Protein AF-A0A2P6SD95-F1 (afdb_monomer)

Foldseek 3Di:
DVLQVVLVVVVVVCVVVVNDDDPVRNLVSLLSNFCLVVLLCVLVVVPPFDDPVLNVCSVVCDQLLSQLSSLLSCLVPPNDDDRNPPSPPDDDPGDPVSSVSSVVSSVVSCQCSVPHNCVVVVPPRNVVVCCVPPPDDDDDD

pLDDT: mean 71.45, std 10.98, range [41.12, 91.81]

Mean predicted aligned error: 10.92 Å

Structure (mmCIF, N/CA/C/O backbone):
data_AF-A0A2P6SD95-F1
#
_entry.id   AF-A0A2P6SD95-F1
#
loop_
_atom_site.group_PDB
_atom_site.id
_atom_site.type_symbol
_atom_site.label_atom_id
_atom_site.label_alt_id
_atom_site.label_comp_id
_atom_site.label_asym_id
_atom_site.label_entity_id
_atom_site.label_seq_id
_atom_site.pdbx_PDB_ins_code
_atom_site.Cartn_x
_atom_site.Cartn_y
_atom_site.Cartn_z
_atom_site.occupancy
_atom_site.B_iso_or_equiv
_atom_site.auth_seq_id
_atom_site.auth_comp_id
_atom_site.auth_asym_id
_atom_site.auth_atom_id
_atom_site.pdbx_PDB_model_num
ATOM 1 N N . MET A 1 1 ? 4.604 9.361 -9.254 1.00 68.06 1 MET A N 1
ATOM 2 C CA . MET A 1 1 ? 3.343 9.860 -9.853 1.00 68.06 1 MET A CA 1
ATOM 3 C C . MET A 1 1 ? 3.010 9.185 -11.180 1.00 68.06 1 MET A C 1
ATOM 5 O O . MET A 1 1 ? 1.967 8.558 -11.233 1.00 68.06 1 MET A O 1
ATOM 9 N N . LYS A 1 2 ? 3.872 9.225 -12.210 1.00 80.00 2 LYS A N 1
ATOM 10 C CA . LYS A 1 2 ? 3.573 8.623 -13.529 1.00 80.00 2 LYS A CA 1
ATOM 11 C C . LYS A 1 2 ? 3.194 7.129 -13.486 1.0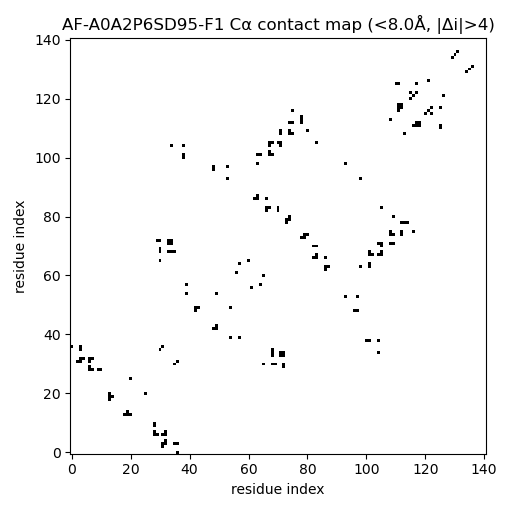0 80.00 2 LYS A C 1
ATOM 13 O O . LYS A 1 2 ? 2.126 6.778 -13.958 1.00 80.00 2 LYS A O 1
ATOM 18 N N . ILE A 1 3 ? 3.997 6.297 -12.815 1.00 79.62 3 ILE A N 1
ATOM 19 C CA . ILE A 1 3 ? 3.742 4.848 -12.653 1.00 79.62 3 ILE A CA 1
ATOM 20 C C . ILE A 1 3 ? 2.340 4.552 -12.083 1.00 79.62 3 ILE A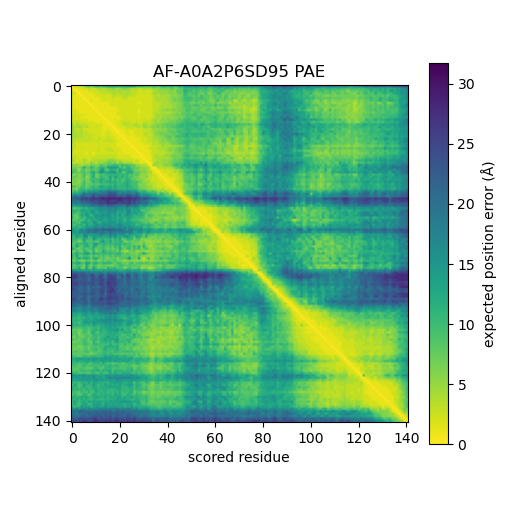 C 1
ATOM 22 O O . ILE A 1 3 ? 1.667 3.638 -12.539 1.00 79.62 3 ILE A O 1
ATOM 26 N N . HIS A 1 4 ? 1.879 5.358 -11.123 1.00 76.50 4 HIS A N 1
ATOM 27 C CA . HIS A 1 4 ? 0.577 5.181 -10.475 1.00 76.50 4 HIS A CA 1
ATOM 28 C C . HIS A 1 4 ? -0.590 5.512 -11.417 1.00 76.50 4 HIS A C 1
ATOM 30 O O . HIS A 1 4 ? -1.567 4.773 -11.494 1.00 76.50 4 HIS A O 1
ATOM 36 N N . VAL A 1 5 ? -0.462 6.605 -12.177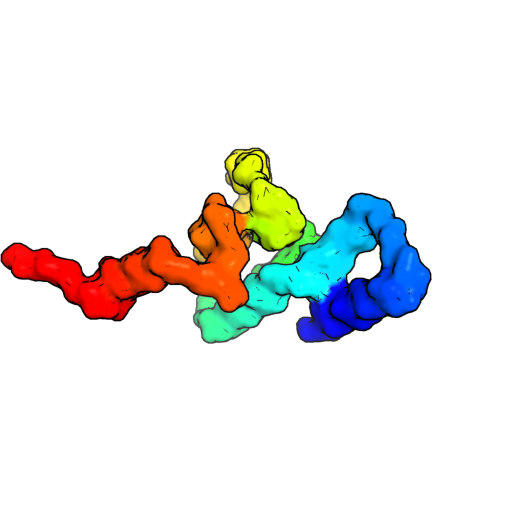 1.00 83.50 5 VAL A N 1
ATOM 37 C CA . VAL A 1 5 ? -1.453 7.002 -13.189 1.00 83.50 5 VAL A CA 1
ATOM 38 C C . VAL A 1 5 ? -1.517 5.967 -14.313 1.00 83.50 5 VAL A C 1
ATOM 40 O O . VAL A 1 5 ? -2.605 5.555 -14.708 1.00 83.50 5 VAL A O 1
ATOM 43 N N . ASP A 1 6 ? -0.361 5.498 -14.788 1.00 88.19 6 ASP A N 1
ATOM 44 C CA . ASP A 1 6 ? -0.281 4.473 -15.831 1.00 88.19 6 ASP A CA 1
ATOM 45 C C . ASP A 1 6 ? -0.911 3.146 -15.370 1.00 88.19 6 ASP A C 1
ATOM 47 O O . ASP A 1 6 ? -1.597 2.482 -16.155 1.00 88.19 6 ASP A O 1
ATOM 51 N N . GLY A 1 7 ? -0.735 2.794 -14.091 1.00 86.06 7 GLY A N 1
ATOM 52 C CA . GLY A 1 7 ? -1.382 1.652 -13.450 1.00 86.06 7 GLY A CA 1
ATOM 53 C C . GLY A 1 7 ? -2.909 1.755 -13.471 1.00 86.06 7 GLY A C 1
ATOM 54 O O . GLY A 1 7 ? -3.566 0.872 -14.022 1.00 86.06 7 GLY A O 1
ATOM 55 N N . TYR A 1 8 ? -3.480 2.865 -12.986 1.00 82.94 8 TYR A N 1
ATOM 56 C CA . TYR A 1 8 ? -4.937 3.063 -12.988 1.00 82.94 8 TYR A CA 1
ATOM 57 C C . TYR A 1 8 ? -5.537 3.085 -14.394 1.00 82.94 8 TYR A C 1
ATOM 59 O O . TYR A 1 8 ? -6.602 2.517 -14.627 1.00 82.94 8 TYR A O 1
ATOM 67 N N . ILE A 1 9 ? -4.851 3.695 -15.365 1.00 91.06 9 ILE A N 1
ATOM 68 C CA . ILE A 1 9 ? -5.299 3.669 -16.763 1.00 91.06 9 ILE A CA 1
ATOM 69 C C . ILE A 1 9 ? -5.320 2.227 -17.293 1.00 91.06 9 ILE A C 1
ATOM 71 O O . ILE A 1 9 ? -6.203 1.857 -18.070 1.00 91.06 9 ILE A O 1
ATOM 75 N N . LYS A 1 10 ? -4.351 1.393 -16.899 1.00 91.00 10 LYS A N 1
ATOM 76 C CA . LYS A 1 10 ? -4.305 -0.016 -17.299 1.00 91.00 10 LYS A CA 1
ATOM 77 C C . LYS A 1 10 ? -5.438 -0.827 -16.661 1.00 91.00 10 LYS A C 1
ATOM 79 O O . LYS A 1 10 ? -6.098 -1.561 -17.392 1.00 91.00 10 LYS A O 1
ATOM 84 N N . GLU A 1 11 ? -5.724 -0.625 -15.377 1.00 82.81 11 GLU A N 1
ATOM 85 C CA . GLU A 1 11 ? -6.880 -1.231 -14.695 1.00 82.81 11 GLU A CA 1
ATOM 86 C C . GLU A 1 11 ? -8.209 -0.813 -15.339 1.00 82.81 11 GLU A C 1
ATOM 88 O O . GLU A 1 11 ? -9.048 -1.661 -15.645 1.00 82.81 11 GLU A O 1
ATOM 93 N N . ALA A 1 12 ? -8.372 0.476 -15.652 1.00 85.62 12 ALA A N 1
ATOM 94 C CA . ALA A 1 12 ? -9.563 0.988 -16.327 1.00 85.62 12 ALA A CA 1
ATOM 95 C C . ALA A 1 12 ? -9.767 0.356 -17.715 1.00 85.62 12 ALA A C 1
ATOM 97 O O . ALA A 1 12 ? -10.897 0.050 -18.099 1.00 85.62 12 ALA A O 1
ATOM 98 N N . ARG A 1 13 ? -8.682 0.108 -18.464 1.00 91.44 13 ARG A N 1
ATOM 99 C CA . ARG A 1 13 ? -8.747 -0.617 -19.745 1.00 91.44 13 ARG A CA 1
ATOM 100 C C . ARG A 1 13 ? -9.162 -2.073 -19.568 1.00 91.44 13 ARG A C 1
ATOM 102 O O . ARG A 1 13 ? -9.957 -2.556 -20.369 1.00 91.44 13 ARG A O 1
ATOM 109 N N . TRP A 1 14 ? -8.647 -2.765 -18.552 1.00 89.50 14 TRP A N 1
ATOM 110 C CA . TRP A 1 14 ? -9.070 -4.135 -18.258 1.00 89.50 14 TRP A CA 1
ATOM 111 C C . TRP A 1 14 ? -10.566 -4.199 -17.947 1.00 89.50 14 TRP A C 1
ATOM 113 O O . TRP A 1 14 ? -11.275 -4.998 -18.556 1.00 89.50 14 TRP A O 1
ATOM 123 N N . LEU A 1 15 ? -11.060 -3.283 -17.108 1.00 79.50 15 LEU A N 1
ATOM 124 C CA . LEU A 1 15 ? -12.480 -3.177 -16.780 1.00 79.50 15 LEU A CA 1
ATOM 125 C C . LEU A 1 15 ? -13.342 -2.890 -18.020 1.00 79.50 15 LEU A C 1
ATOM 127 O O . LEU A 1 15 ? -14.322 -3.591 -18.265 1.00 79.50 15 LEU A O 1
ATOM 131 N N . HIS A 1 16 ? -12.966 -1.888 -18.822 1.00 89.25 16 HIS A N 1
ATOM 132 C CA . HIS A 1 16 ? -13.714 -1.497 -20.020 1.00 89.25 16 HIS A CA 1
ATOM 133 C C . HIS A 1 16 ? -13.810 -2.636 -21.043 1.00 89.25 16 HIS A C 1
ATOM 135 O O . HIS A 1 16 ? -14.882 -2.902 -21.586 1.00 89.25 16 HIS A O 1
ATOM 141 N N . SER A 1 17 ? -12.704 -3.345 -21.263 1.00 91.81 17 SER A N 1
ATOM 142 C CA . SER A 1 17 ? -12.634 -4.475 -22.192 1.00 91.81 17 SER A CA 1
ATOM 143 C C . SER A 1 17 ? -13.198 -5.778 -21.615 1.00 91.81 17 SER A C 1
ATOM 145 O O . SER A 1 17 ? -13.163 -6.796 -22.303 1.00 91.81 17 SER A O 1
ATOM 147 N N . LYS A 1 18 ? -13.687 -5.774 -20.363 1.00 88.69 18 LYS A N 1
ATOM 148 C CA . LYS A 1 18 ? -14.098 -6.976 -19.612 1.00 88.69 18 LYS A CA 1
ATOM 149 C C . LYS A 1 18 ? -13.013 -8.062 -19.595 1.00 88.69 18 LYS A C 1
ATOM 151 O O . LYS A 1 18 ? -13.313 -9.253 -19.596 1.00 88.69 18 LYS A O 1
ATOM 156 N N . TYR A 1 19 ? -11.750 -7.641 -19.617 1.00 78.88 19 TYR A N 1
ATOM 157 C CA . TYR A 1 19 ? -10.602 -8.532 -19.566 1.00 78.88 19 TYR A CA 1
ATOM 158 C C . TYR A 1 19 ? -10.288 -8.866 -18.112 1.00 78.88 19 TYR A C 1
ATOM 160 O O . TYR A 1 19 ? -10.091 -7.965 -17.296 1.00 78.88 19 TYR A O 1
ATOM 168 N N . THR A 1 20 ? -10.208 -10.156 -17.799 1.00 83.12 20 THR A N 1
ATOM 169 C CA . THR A 1 20 ? -9.771 -10.637 -16.488 1.00 83.12 20 THR A CA 1
ATOM 170 C C . THR A 1 20 ? -8.289 -11.007 -16.576 1.00 83.12 20 THR A C 1
ATOM 172 O O . THR A 1 20 ? -7.973 -12.025 -17.194 1.00 83.12 20 THR A O 1
ATOM 175 N N . PRO A 1 21 ? -7.373 -10.195 -16.014 1.00 80.88 21 PRO A N 1
ATOM 176 C CA . PRO A 1 21 ? -5.951 -10.516 -16.014 1.00 80.88 21 PRO A CA 1
ATOM 177 C C . PRO A 1 21 ? -5.665 -11.751 -15.161 1.00 80.88 21 PRO A C 1
ATOM 179 O O . PRO A 1 21 ? -6.348 -12.020 -14.171 1.00 80.88 21 PRO A O 1
ATOM 182 N N . THR A 1 22 ? -4.613 -12.481 -15.522 1.00 80.38 22 THR A N 1
ATOM 183 C CA . THR A 1 22 ? -4.042 -13.498 -14.630 1.00 80.38 22 THR A CA 1
ATOM 184 C C . THR A 1 22 ? -3.401 -12.834 -13.407 1.00 80.38 22 THR A C 1
ATOM 186 O O . THR A 1 22 ? -3.084 -11.643 -13.434 1.00 80.38 22 THR A O 1
ATOM 189 N N . LEU A 1 23 ? -3.177 -13.591 -12.327 1.00 70.62 23 LEU A N 1
ATOM 190 C CA . LEU A 1 23 ? -2.551 -13.050 -11.113 1.00 70.62 23 LEU A CA 1
ATOM 191 C C . LEU A 1 23 ? -1.176 -12.424 -11.408 1.00 70.62 23 LEU A C 1
ATOM 193 O O . LEU A 1 23 ? -0.888 -11.332 -10.924 1.00 70.62 23 LEU A O 1
ATOM 197 N N . ASP A 1 24 ? -0.374 -13.068 -12.257 1.00 75.56 24 ASP A N 1
ATOM 198 C CA . ASP A 1 24 ? 0.960 -12.593 -12.641 1.00 75.56 24 ASP A CA 1
ATOM 199 C C . ASP A 1 24 ? 0.910 -11.283 -13.446 1.00 75.56 24 ASP A C 1
ATOM 201 O O . ASP A 1 24 ? 1.782 -10.425 -13.309 1.00 75.56 24 ASP A O 1
ATOM 205 N N . GLU A 1 25 ? -0.129 -11.089 -14.264 1.00 78.38 25 GLU A N 1
ATOM 206 C CA . GLU A 1 25 ? -0.348 -9.843 -15.006 1.00 78.38 25 GLU A CA 1
ATOM 207 C C . GLU A 1 25 ? -0.911 -8.727 -14.121 1.00 78.38 25 GLU A C 1
ATOM 209 O O . GLU A 1 25 ? -0.573 -7.553 -14.306 1.00 78.38 25 GLU A O 1
ATOM 214 N N . TYR A 1 26 ? -1.786 -9.095 -13.184 1.00 78.31 26 TYR A N 1
ATOM 215 C CA . TYR A 1 26 ? -2.469 -8.190 -12.272 1.00 78.31 26 TYR A CA 1
ATOM 216 C C . TYR A 1 26 ? -1.508 -7.600 -11.244 1.00 78.31 26 TYR A C 1
ATOM 218 O O . TYR A 1 26 ? -1.465 -6.382 -11.067 1.00 78.31 26 TYR A O 1
ATOM 226 N N . MET A 1 27 ? -0.712 -8.449 -10.590 1.00 79.31 27 MET A N 1
ATOM 227 C CA . MET A 1 27 ? -0.025 -8.075 -9.358 1.00 79.31 27 MET A CA 1
ATOM 228 C C . MET A 1 27 ? 0.942 -6.892 -9.517 1.00 79.31 27 MET A C 1
ATOM 230 O O . MET A 1 27 ? 0.850 -5.958 -8.723 1.00 79.31 27 MET A O 1
ATOM 234 N N . PRO A 1 28 ? 1.797 -6.814 -10.555 1.00 81.12 28 PRO A N 1
ATOM 235 C CA . PRO A 1 28 ? 2.676 -5.657 -10.745 1.00 81.12 28 PRO A CA 1
ATOM 236 C C . PRO A 1 28 ? 1.909 -4.336 -10.922 1.00 81.12 28 PRO A C 1
ATOM 238 O O . PRO A 1 28 ? 2.351 -3.282 -10.464 1.00 81.12 28 PRO A O 1
ATOM 241 N N . VAL A 1 29 ? 0.738 -4.383 -11.567 1.00 82.81 29 VAL A N 1
ATOM 242 C CA . VAL A 1 29 ? -0.126 -3.209 -11.758 1.00 82.81 29 VAL A CA 1
ATOM 243 C C . VAL A 1 29 ? -0.810 -2.846 -10.444 1.00 82.81 29 VAL A C 1
ATOM 245 O O . VAL A 1 29 ? -0.745 -1.693 -10.026 1.00 82.81 29 VAL A O 1
ATOM 248 N N . ALA A 1 30 ? -1.351 -3.838 -9.746 1.00 75.25 30 ALA A N 1
ATOM 249 C CA . ALA A 1 30 ? -2.021 -3.673 -8.466 1.00 75.25 30 ALA A CA 1
ATOM 250 C C . ALA A 1 30 ? -1.092 -3.086 -7.388 1.00 75.25 30 ALA A C 1
ATOM 252 O O . ALA A 1 30 ? -1.501 -2.241 -6.591 1.00 75.25 30 ALA A O 1
ATOM 253 N N . LEU A 1 31 ? 0.181 -3.488 -7.354 1.00 73.25 31 LEU A N 1
ATOM 254 C CA . LEU A 1 31 ? 1.175 -2.912 -6.441 1.00 73.25 31 LEU A CA 1
ATOM 255 C C . LEU A 1 31 ? 1.443 -1.438 -6.765 1.00 73.25 31 LEU A C 1
ATOM 257 O O . LEU A 1 31 ? 1.545 -0.608 -5.863 1.00 73.25 31 LEU A O 1
ATOM 261 N N . SER A 1 32 ? 1.485 -1.090 -8.052 1.00 73.94 32 SER A N 1
ATOM 262 C CA . SER A 1 32 ? 1.709 0.285 -8.503 1.00 73.94 32 SER A CA 1
ATOM 263 C C . SER A 1 32 ? 0.547 1.236 -8.175 1.00 73.94 32 SER A C 1
ATOM 265 O O . SER A 1 32 ? 0.776 2.423 -7.922 1.00 73.94 32 SER A O 1
ATOM 267 N N . THR A 1 33 ? -0.687 0.722 -8.126 1.00 74.88 33 THR A N 1
ATOM 268 C CA . THR A 1 33 ? -1.924 1.463 -7.822 1.00 74.88 33 THR A CA 1
ATOM 269 C C . THR A 1 33 ? -2.283 1.473 -6.329 1.00 74.88 33 THR A C 1
ATOM 271 O O . THR A 1 33 ? -3.266 2.102 -5.956 1.00 74.88 33 THR A O 1
ATOM 274 N N . SER A 1 34 ? -1.498 0.823 -5.454 1.00 71.38 34 SER A N 1
ATOM 275 C CA . SER A 1 34 ? -1.770 0.733 -4.006 1.00 71.38 34 SER A CA 1
ATOM 276 C C . SER A 1 34 ? -0.947 1.732 -3.163 1.00 71.38 34 SER A C 1
ATOM 278 O O . SER A 1 34 ? -0.785 2.904 -3.509 1.00 71.38 34 SER A O 1
ATOM 280 N N . LEU A 1 35 ? -0.387 1.261 -2.043 1.00 66.31 35 LEU A N 1
ATOM 281 C CA . LEU A 1 35 ? 0.413 1.973 -1.039 1.00 66.31 35 LEU A CA 1
ATOM 282 C C . LEU A 1 35 ? 1.758 2.506 -1.567 1.00 66.31 35 LEU A C 1
ATOM 284 O O . LEU A 1 35 ? 2.507 3.136 -0.813 1.00 66.31 35 LEU A O 1
ATOM 288 N N . TYR A 1 36 ? 2.089 2.270 -2.840 1.00 66.19 36 TYR A N 1
ATOM 289 C CA . TYR A 1 36 ? 3.342 2.718 -3.448 1.00 66.19 36 TYR A CA 1
ATOM 290 C C . TYR A 1 36 ? 3.480 4.243 -3.409 1.00 66.19 36 TYR A C 1
ATOM 292 O O . TYR A 1 36 ? 4.521 4.773 -3.016 1.00 66.19 36 TYR A O 1
ATOM 300 N N . MET A 1 37 ? 2.400 4.967 -3.729 1.00 67.69 37 MET A N 1
ATOM 301 C CA . MET A 1 37 ? 2.397 6.430 -3.652 1.00 67.69 37 MET A CA 1
ATOM 302 C C . MET A 1 37 ? 2.553 6.911 -2.202 1.00 67.69 37 MET A C 1
ATOM 304 O O . MET A 1 37 ? 3.349 7.809 -1.946 1.00 67.69 37 MET A O 1
ATOM 308 N N . LEU A 1 38 ? 1.851 6.293 -1.248 1.00 69.00 38 LEU A N 1
ATOM 309 C CA . LEU A 1 38 ? 1.910 6.660 0.170 1.00 69.00 38 LEU A CA 1
ATOM 310 C C . LEU A 1 38 ? 3.312 6.430 0.770 1.00 69.00 38 LEU A C 1
ATOM 312 O O . LEU A 1 38 ? 3.821 7.262 1.525 1.00 69.00 38 LEU A O 1
ATOM 316 N N . SER A 1 39 ? 3.988 5.356 0.356 1.00 66.25 39 SER A N 1
ATOM 317 C CA . SER A 1 39 ? 5.366 5.049 0.758 1.00 66.25 39 SER A CA 1
ATOM 318 C C . SER A 1 39 ? 6.365 6.094 0.240 1.00 66.25 39 SER A C 1
ATOM 320 O O . SER A 1 39 ? 7.216 6.569 0.995 1.00 66.25 39 SER A O 1
ATOM 322 N N . ILE A 1 40 ? 6.237 6.517 -1.023 1.00 67.19 40 ILE A N 1
ATOM 323 C CA . ILE A 1 40 ? 7.093 7.560 -1.611 1.00 67.19 40 ILE A CA 1
ATOM 324 C C . ILE A 1 40 ? 6.807 8.924 -0.969 1.00 67.19 40 ILE A C 1
ATOM 326 O O . ILE A 1 40 ? 7.733 9.604 -0.530 1.00 67.19 40 ILE A O 1
ATOM 330 N N . THR A 1 41 ? 5.535 9.314 -0.863 1.00 69.56 41 THR A N 1
ATOM 331 C CA . THR A 1 41 ? 5.137 10.616 -0.308 1.00 69.56 41 THR A CA 1
ATOM 332 C C . THR A 1 41 ? 5.544 10.747 1.157 1.00 69.56 41 THR A C 1
ATOM 334 O O . THR A 1 41 ? 6.119 11.766 1.530 1.00 69.56 41 THR A O 1
ATOM 337 N N . SER A 1 42 ? 5.338 9.714 1.981 1.00 69.25 42 SER A N 1
ATOM 338 C CA . SER A 1 42 ? 5.776 9.733 3.385 1.00 69.25 42 SER A CA 1
ATOM 339 C C . SER A 1 42 ? 7.295 9.906 3.515 1.00 69.25 42 SER A C 1
ATOM 341 O O . SER A 1 42 ? 7.758 10.649 4.379 1.00 69.25 42 SER A O 1
ATOM 343 N N . SER A 1 43 ? 8.072 9.293 2.619 1.00 64.69 43 SER A N 1
ATOM 344 C CA . SER A 1 43 ? 9.536 9.397 2.606 1.00 64.69 43 SER A CA 1
ATOM 345 C C . SER A 1 43 ? 10.022 10.799 2.216 1.00 64.69 43 SER A C 1
ATOM 347 O O . SER A 1 43 ? 10.979 11.300 2.802 1.00 64.69 43 SER A O 1
ATOM 349 N N . VAL A 1 44 ? 9.341 11.455 1.271 1.00 67.56 44 VAL A N 1
ATOM 350 C CA . VAL A 1 44 ? 9.659 12.822 0.823 1.00 67.56 44 VAL A CA 1
ATOM 351 C C . VAL A 1 44 ? 9.235 13.875 1.856 1.00 67.56 44 VAL A C 1
ATOM 353 O O . VAL A 1 44 ? 10.018 14.768 2.171 1.00 67.56 44 VAL A O 1
ATOM 356 N N . VAL A 1 45 ? 8.027 13.763 2.423 1.00 67.88 45 VAL A N 1
ATOM 357 C CA . VAL A 1 45 ? 7.451 14.757 3.3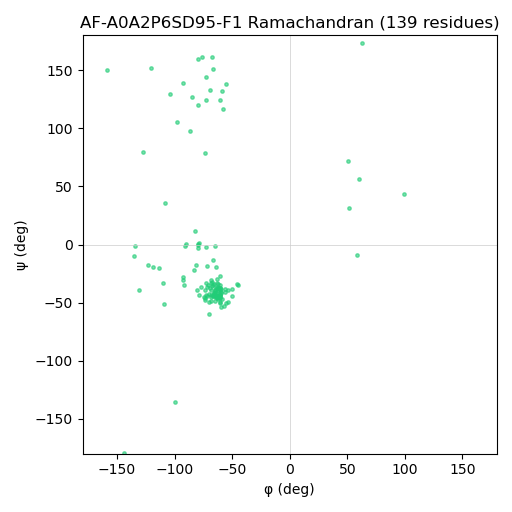55 1.00 67.88 45 VAL A CA 1
ATOM 358 C C . VAL A 1 45 ? 8.257 14.888 4.651 1.00 67.88 45 VAL A C 1
ATOM 360 O O . VAL A 1 45 ? 8.312 15.968 5.231 1.00 67.88 45 VAL A O 1
ATOM 363 N N . MET A 1 46 ? 8.929 13.826 5.105 1.00 62.62 46 MET A N 1
ATOM 364 C CA . MET A 1 46 ? 9.709 13.864 6.349 1.00 62.62 46 MET A CA 1
ATOM 365 C C . MET A 1 46 ? 11.091 14.515 6.241 1.00 62.62 46 MET A C 1
ATOM 367 O O . MET A 1 46 ? 11.756 14.626 7.266 1.00 62.62 46 MET A O 1
ATOM 371 N N . GLY A 1 47 ? 11.531 14.942 5.053 1.00 58.03 47 GLY A N 1
ATOM 372 C CA . GLY A 1 47 ? 12.625 15.907 4.847 1.00 58.03 47 GLY A CA 1
ATOM 373 C C . GLY A 1 47 ? 14.031 15.596 5.399 1.00 58.03 47 GLY A C 1
ATOM 374 O O . GLY A 1 47 ? 14.957 16.326 5.070 1.00 58.03 47 GLY A O 1
ATOM 375 N N . LEU A 1 48 ? 14.240 14.553 6.212 1.00 48.41 48 LEU A N 1
ATOM 376 C CA . LEU A 1 48 ? 15.448 14.421 7.049 1.00 48.41 48 LEU A CA 1
ATOM 377 C C . LEU A 1 48 ? 16.118 13.035 7.038 1.00 48.41 48 LEU A C 1
ATOM 379 O O . LEU A 1 48 ? 17.157 12.866 7.665 1.00 48.41 48 LEU A O 1
ATOM 383 N N . THR A 1 49 ? 15.582 12.040 6.322 1.00 54.34 49 THR A N 1
ATOM 384 C CA . THR A 1 49 ? 16.192 10.686 6.242 1.00 54.34 49 THR A CA 1
ATOM 385 C C . THR A 1 49 ? 16.251 10.073 4.841 1.00 54.34 49 THR A C 1
ATOM 387 O O . THR A 1 49 ? 16.922 9.059 4.657 1.00 54.34 49 THR A O 1
ATOM 390 N N . ALA A 1 50 ? 15.602 10.671 3.839 1.00 59.16 50 ALA A N 1
ATOM 391 C CA . ALA A 1 50 ? 15.611 10.158 2.472 1.00 59.16 50 ALA A CA 1
ATOM 392 C C . ALA A 1 50 ? 16.830 10.694 1.703 1.00 59.16 50 ALA A C 1
ATOM 394 O O . ALA A 1 50 ? 16.822 11.814 1.196 1.00 59.16 50 ALA A O 1
ATOM 395 N N . THR A 1 51 ? 17.895 9.895 1.623 1.00 69.31 51 THR A N 1
ATOM 396 C CA . THR A 1 51 ? 19.001 10.147 0.686 1.00 69.31 51 THR A CA 1
ATOM 397 C C . THR A 1 51 ? 18.592 9.746 -0.733 1.00 69.31 51 THR A C 1
ATOM 399 O O . THR A 1 51 ? 17.670 8.946 -0.906 1.00 69.31 51 THR A O 1
ATOM 402 N N . LYS A 1 52 ? 19.297 10.248 -1.759 1.00 72.44 52 LYS A N 1
ATOM 403 C CA . LYS A 1 52 ? 19.112 9.791 -3.148 1.00 72.44 52 LYS A CA 1
ATOM 404 C C . LYS A 1 52 ? 19.176 8.261 -3.236 1.00 72.44 52 LYS A C 1
ATOM 406 O O . LYS A 1 52 ? 18.274 7.660 -3.796 1.00 72.44 52 LYS A O 1
ATOM 411 N N . ASP A 1 53 ? 20.146 7.647 -2.563 1.00 70.62 53 ASP A N 1
ATOM 412 C CA . ASP A 1 53 ? 20.295 6.189 -2.508 1.00 70.62 53 ASP A CA 1
ATOM 413 C C . ASP A 1 53 ? 19.097 5.486 -1.852 1.00 70.62 53 ASP A C 1
ATOM 415 O O . ASP A 1 53 ? 18.727 4.388 -2.253 1.00 70.62 53 ASP A O 1
ATOM 419 N N . SER A 1 54 ? 18.459 6.113 -0.858 1.00 67.81 54 SER A N 1
ATOM 420 C CA . SER A 1 54 ? 17.257 5.566 -0.214 1.00 67.81 54 SER A CA 1
ATOM 421 C C . SER A 1 54 ? 16.037 5.640 -1.135 1.00 67.81 54 SER A C 1
ATOM 423 O O . SER A 1 54 ? 15.211 4.729 -1.126 1.00 67.81 54 SER A O 1
ATOM 425 N N . LEU A 1 55 ? 15.924 6.710 -1.932 1.00 69.12 55 LEU A N 1
ATOM 426 C CA . LEU A 1 55 ? 14.868 6.873 -2.934 1.00 69.12 55 LEU A CA 1
ATOM 427 C C . LEU A 1 55 ? 15.087 5.941 -4.127 1.00 69.12 55 LEU A C 1
ATOM 429 O O . LEU A 1 55 ? 14.146 5.277 -4.543 1.00 69.12 55 LEU A O 1
ATOM 433 N N . ASP A 1 56 ? 16.317 5.838 -4.627 1.00 73.94 56 ASP A N 1
ATOM 434 C CA . ASP A 1 56 ? 16.679 4.909 -5.696 1.00 73.94 56 ASP A CA 1
ATOM 435 C C . ASP A 1 56 ? 16.431 3.464 -5.234 1.00 73.94 56 ASP A C 1
ATOM 437 O O . ASP A 1 56 ? 15.774 2.706 -5.943 1.00 73.94 56 ASP A O 1
ATOM 441 N N . TRP A 1 57 ? 16.819 3.107 -4.001 1.00 73.88 57 TRP A N 1
ATOM 442 C CA . TRP A 1 57 ? 16.499 1.805 -3.409 1.00 73.88 57 TRP A CA 1
ATOM 443 C C . TRP A 1 57 ? 14.989 1.556 -3.326 1.00 73.88 57 TRP A C 1
ATOM 445 O O . TRP A 1 57 ? 14.536 0.497 -3.748 1.00 73.88 57 TRP A O 1
ATOM 455 N N . LEU A 1 58 ? 14.203 2.525 -2.840 1.00 67.81 58 LEU A N 1
ATOM 456 C CA . LEU A 1 58 ? 12.740 2.429 -2.758 1.00 67.81 58 LEU A CA 1
ATOM 457 C C . LEU A 1 58 ? 12.098 2.227 -4.141 1.00 67.81 58 LEU A C 1
ATOM 459 O O . LEU A 1 58 ? 11.139 1.471 -4.264 1.00 67.81 58 LEU A O 1
ATOM 463 N N . LEU A 1 59 ? 12.634 2.892 -5.168 1.00 69.19 59 LEU A N 1
ATOM 464 C CA . LEU A 1 59 ? 12.134 2.855 -6.544 1.00 69.19 59 LEU A CA 1
ATOM 465 C C . LEU A 1 59 ? 12.591 1.617 -7.333 1.00 69.19 59 LEU A C 1
ATOM 467 O O . LEU A 1 59 ? 11.973 1.300 -8.346 1.00 69.19 59 LEU A O 1
ATOM 471 N N . THR A 1 60 ? 13.631 0.911 -6.874 1.00 71.19 60 THR A N 1
ATOM 472 C CA . THR A 1 60 ? 14.098 -0.373 -7.444 1.00 71.19 60 THR A CA 1
ATOM 473 C C . THR A 1 60 ? 13.319 -1.602 -6.966 1.00 71.19 60 THR A C 1
ATOM 475 O O . THR A 1 60 ? 13.737 -2.728 -7.213 1.00 71.19 60 THR A O 1
ATOM 478 N N . ASP A 1 61 ? 12.183 -1.389 -6.305 1.00 63.28 61 ASP A N 1
ATOM 479 C CA . ASP A 1 61 ? 11.239 -2.429 -5.891 1.00 63.28 61 ASP A CA 1
ATOM 480 C C . ASP A 1 61 ? 11.814 -3.506 -4.935 1.00 63.28 61 ASP A C 1
ATOM 482 O O . ASP A 1 61 ? 11.795 -4.714 -5.200 1.00 63.28 61 ASP A O 1
ATOM 486 N N . PRO A 1 62 ? 12.375 -3.095 -3.784 1.00 69.00 62 PRO A N 1
ATOM 487 C CA . PRO A 1 62 ? 13.100 -3.995 -2.904 1.00 69.00 62 PRO A CA 1
ATOM 488 C C . PRO A 1 62 ? 12.137 -4.930 -2.168 1.00 69.00 62 PRO A C 1
ATOM 490 O O . PRO A 1 62 ? 11.065 -4.518 -1.726 1.00 69.00 62 PRO A O 1
ATOM 493 N N . ASN A 1 63 ? 12.559 -6.179 -1.952 1.00 72.31 63 ASN A N 1
ATOM 494 C CA . ASN A 1 63 ? 11.736 -7.272 -1.408 1.00 72.31 63 ASN A CA 1
ATOM 495 C C . ASN A 1 63 ? 10.859 -6.907 -0.193 1.00 72.31 63 ASN A C 1
ATOM 497 O O . ASN A 1 63 ? 9.755 -7.425 -0.071 1.00 72.31 63 ASN A O 1
ATOM 501 N N . ILE A 1 64 ? 11.319 -6.030 0.709 1.00 68.00 64 ILE A N 1
ATOM 502 C CA . ILE A 1 64 ? 10.549 -5.601 1.894 1.00 68.00 64 ILE A CA 1
ATOM 503 C C . ILE A 1 64 ? 9.399 -4.662 1.522 1.00 68.00 64 ILE A C 1
ATOM 505 O O . ILE A 1 64 ? 8.295 -4.806 2.044 1.00 68.00 64 ILE A O 1
ATOM 509 N N . VAL A 1 65 ? 9.656 -3.700 0.636 1.00 66.81 65 VAL A N 1
ATOM 510 C 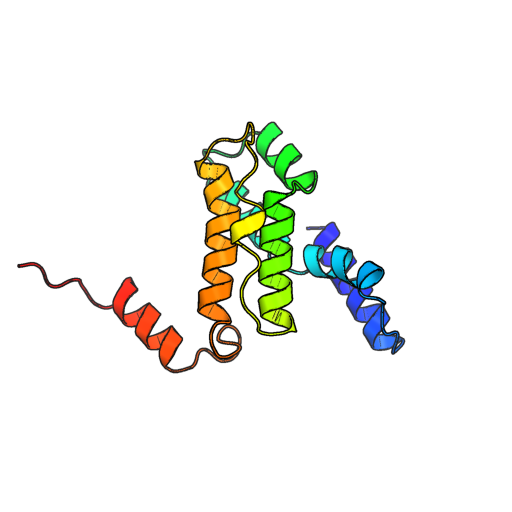CA . VAL A 1 65 ? 8.636 -2.773 0.132 1.00 66.81 65 VAL A CA 1
ATOM 511 C C . VAL A 1 65 ? 7.620 -3.580 -0.659 1.00 66.81 65 VAL A C 1
ATOM 513 O O . VAL A 1 65 ? 6.439 -3.538 -0.342 1.00 66.81 65 VAL A O 1
ATOM 516 N N . ASN A 1 66 ? 8.096 -4.434 -1.562 1.00 71.06 66 ASN A N 1
ATOM 517 C CA . ASN A 1 66 ? 7.271 -5.362 -2.318 1.00 71.06 66 ASN A CA 1
ATOM 518 C C . ASN A 1 66 ? 6.383 -6.239 -1.428 1.00 71.06 66 ASN A C 1
ATOM 520 O O . ASN A 1 66 ? 5.173 -6.296 -1.620 1.00 71.06 66 ASN A O 1
ATOM 524 N N . ALA A 1 67 ? 6.947 -6.865 -0.393 1.00 69.00 67 ALA A N 1
ATOM 525 C CA . ALA A 1 67 ? 6.176 -7.679 0.541 1.00 69.00 67 ALA A CA 1
ATOM 526 C C . ALA A 1 67 ? 5.109 -6.866 1.290 1.00 69.00 67 ALA A C 1
ATOM 528 O O . ALA A 1 67 ? 3.984 -7.337 1.440 1.00 69.00 67 ALA A O 1
ATOM 529 N N . ALA A 1 68 ? 5.429 -5.648 1.736 1.00 67.75 68 ALA A N 1
ATOM 530 C CA . ALA A 1 68 ? 4.466 -4.771 2.401 1.00 67.75 68 ALA A CA 1
ATOM 531 C C . ALA A 1 68 ? 3.331 -4.334 1.459 1.00 67.75 68 ALA A C 1
ATOM 533 O O . ALA A 1 68 ? 2.169 -4.325 1.862 1.00 67.75 68 ALA A O 1
ATOM 534 N N . LEU A 1 69 ? 3.653 -4.016 0.203 1.00 69.75 69 LEU A N 1
ATOM 535 C CA . LEU A 1 69 ? 2.672 -3.673 -0.826 1.00 69.75 69 LEU A CA 1
ATOM 536 C C . LEU A 1 69 ? 1.785 -4.870 -1.182 1.00 69.75 69 LEU A C 1
ATOM 538 O O . LEU A 1 69 ? 0.578 -4.698 -1.317 1.00 69.75 69 LEU A O 1
ATOM 542 N N . VAL A 1 70 ? 2.362 -6.072 -1.297 1.00 70.44 70 VAL A N 1
ATOM 543 C CA . VAL A 1 70 ? 1.632 -7.326 -1.540 1.00 70.44 70 VAL A CA 1
ATOM 544 C C . VAL A 1 70 ? 0.678 -7.605 -0.389 1.00 70.44 70 VAL A C 1
ATOM 546 O O . VAL A 1 70 ? -0.490 -7.867 -0.638 1.00 70.44 70 VAL A O 1
ATOM 549 N N . VAL A 1 71 ? 1.132 -7.490 0.862 1.00 69.06 71 VAL A N 1
ATOM 550 C CA . VAL A 1 71 ? 0.260 -7.628 2.039 1.00 69.06 71 VAL A CA 1
ATOM 551 C C . VAL A 1 71 ? -0.880 -6.619 1.971 1.00 69.06 71 VAL A C 1
ATOM 553 O O . VAL A 1 71 ? -2.034 -7.011 2.058 1.00 69.06 71 VAL A O 1
ATOM 556 N N . GLY A 1 72 ? -0.570 -5.333 1.793 1.00 66.25 72 GLY A N 1
ATOM 557 C CA . GLY A 1 72 ? -1.583 -4.282 1.747 1.00 66.25 72 GLY A CA 1
ATOM 558 C C . GLY A 1 72 ? -2.595 -4.479 0.618 1.00 66.25 72 GLY A C 1
ATOM 559 O O . GLY A 1 72 ? -3.789 -4.313 0.840 1.00 66.25 72 GLY A O 1
ATOM 560 N N . ARG A 1 73 ? -2.134 -4.893 -0.569 1.00 70.62 73 ARG A N 1
ATOM 561 C CA . ARG A 1 73 ? -2.985 -5.181 -1.730 1.00 70.62 73 ARG A CA 1
ATOM 562 C C . ARG A 1 73 ? -3.846 -6.428 -1.513 1.00 70.62 73 ARG A C 1
ATOM 564 O O . ARG A 1 73 ? -5.040 -6.375 -1.760 1.00 70.62 73 ARG A O 1
ATOM 571 N N . LEU A 1 74 ? -3.284 -7.517 -0.988 1.00 69.00 74 LEU A N 1
ATOM 572 C CA . LEU A 1 74 ? -4.044 -8.735 -0.684 1.00 69.00 74 LEU A CA 1
ATOM 573 C C . LEU A 1 74 ? -5.043 -8.531 0.465 1.00 69.00 74 LEU A C 1
ATOM 575 O O . LEU A 1 74 ? -6.136 -9.087 0.417 1.00 69.00 74 LEU A O 1
ATOM 579 N N . LEU A 1 75 ? -4.701 -7.731 1.481 1.00 67.50 75 LEU A N 1
ATOM 580 C CA . LEU A 1 75 ? -5.637 -7.343 2.540 1.00 67.50 75 LEU A CA 1
ATOM 581 C C . LEU A 1 75 ? -6.798 -6.520 1.972 1.00 67.50 75 LEU A C 1
ATOM 583 O O . LEU A 1 75 ? -7.943 -6.824 2.284 1.00 67.50 75 LEU A O 1
ATOM 587 N N . ASN A 1 76 ? -6.502 -5.549 1.102 1.00 65.81 76 ASN A N 1
ATOM 588 C CA . ASN A 1 76 ? -7.504 -4.739 0.410 1.00 65.81 76 ASN A CA 1
ATOM 589 C C . ASN A 1 76 ? -8.433 -5.580 -0.486 1.00 65.81 76 ASN A C 1
ATOM 591 O O . ASN A 1 76 ? -9.636 -5.353 -0.499 1.00 65.81 76 ASN A O 1
ATOM 595 N N . ASP A 1 77 ? -7.885 -6.539 -1.241 1.00 67.44 77 ASP A N 1
ATOM 596 C CA . ASP A 1 77 ? -8.641 -7.245 -2.285 1.00 67.44 77 ASP A CA 1
ATOM 597 C C . ASP A 1 77 ? -9.303 -8.555 -1.816 1.00 67.44 77 ASP A C 1
ATOM 599 O O . ASP A 1 77 ? -10.314 -8.962 -2.384 1.00 67.44 77 ASP A O 1
ATOM 603 N N . ILE A 1 78 ? -8.719 -9.266 -0.841 1.00 60.06 78 ILE A N 1
ATOM 604 C CA . ILE A 1 78 ? -9.102 -10.652 -0.492 1.00 60.06 78 ILE A CA 1
ATOM 605 C C . ILE A 1 78 ? -9.504 -10.805 0.982 1.00 60.06 78 ILE A C 1
ATOM 607 O O . ILE A 1 78 ? -10.167 -11.784 1.315 1.00 60.06 78 ILE A O 1
ATOM 611 N N . MET A 1 79 ? -9.148 -9.866 1.868 1.00 58.59 79 MET A N 1
ATOM 612 C CA . MET A 1 79 ? -9.334 -10.006 3.320 1.00 58.59 79 MET A CA 1
ATOM 613 C C . MET A 1 79 ? -8.775 -11.349 3.842 1.00 58.59 79 MET A C 1
ATOM 615 O O . MET A 1 79 ? -9.527 -12.250 4.210 1.00 58.59 79 MET A O 1
ATOM 619 N N . SER A 1 80 ? -7.445 -11.529 3.901 1.00 41.12 80 SER A N 1
ATOM 620 C CA . SER A 1 80 ? -6.866 -12.549 4.799 1.00 41.12 80 SER A CA 1
ATOM 621 C C . SER A 1 80 ? -5.391 -12.340 5.177 1.00 41.12 80 SER A C 1
ATOM 623 O O . SER A 1 80 ? -4.577 -11.760 4.461 1.00 41.12 80 SER A O 1
ATOM 625 N N . ARG A 1 81 ? -5.103 -12.833 6.384 1.00 48.34 81 ARG A N 1
ATOM 626 C CA . ARG A 1 81 ? -3.930 -12.694 7.258 1.00 48.34 81 ARG A CA 1
ATOM 627 C C . ARG A 1 81 ? -2.760 -13.606 6.836 1.00 48.34 81 ARG A C 1
ATOM 629 O O . ARG A 1 81 ? -2.986 -14.668 6.273 1.00 48.34 81 ARG A O 1
ATOM 636 N N . GLN A 1 82 ? -1.541 -13.255 7.281 1.00 43.69 82 GLN A N 1
ATOM 637 C CA . GLN A 1 82 ? -0.302 -14.079 7.344 1.00 43.69 82 GLN A CA 1
ATOM 638 C C . GLN A 1 82 ? 0.773 -13.943 6.234 1.00 43.69 82 GLN A C 1
ATOM 640 O O . GLN A 1 82 ? 1.375 -14.941 5.844 1.00 43.69 82 GLN A O 1
ATOM 645 N N . VAL A 1 83 ? 1.134 -12.733 5.785 1.00 48.19 83 VAL A N 1
ATOM 646 C CA . VAL A 1 83 ? 2.272 -12.569 4.835 1.00 48.19 83 VAL A CA 1
ATOM 647 C C . VAL A 1 83 ? 3.486 -11.810 5.420 1.00 48.19 83 VAL A C 1
ATOM 649 O O . VAL A 1 83 ? 4.616 -12.017 4.978 1.00 48.19 83 VAL A O 1
ATOM 652 N N . ILE A 1 84 ? 3.322 -11.027 6.495 1.00 46.72 84 ILE A N 1
ATOM 653 C CA . ILE A 1 84 ? 4.367 -10.109 7.009 1.00 46.72 84 ILE A CA 1
ATOM 654 C C . ILE A 1 84 ? 5.609 -10.831 7.581 1.00 46.72 84 ILE A C 1
ATOM 656 O O . ILE A 1 84 ? 6.733 -10.364 7.406 1.00 46.72 84 ILE A O 1
ATOM 660 N N . ASN A 1 85 ? 5.453 -11.992 8.225 1.00 51.25 85 ASN A N 1
ATOM 661 C CA . ASN A 1 85 ? 6.536 -12.579 9.033 1.00 51.25 85 ASN A CA 1
ATOM 662 C C . ASN A 1 85 ? 7.715 -13.160 8.232 1.00 51.25 85 ASN A C 1
ATOM 664 O O . ASN A 1 85 ? 8.791 -13.339 8.797 1.00 51.25 85 ASN A O 1
ATOM 668 N N . LYS A 1 86 ? 7.552 -13.456 6.935 1.00 45.16 86 LYS A N 1
ATOM 669 C CA . LYS A 1 86 ? 8.581 -14.180 6.163 1.00 45.16 86 LYS A CA 1
ATOM 670 C C . LYS A 1 86 ? 9.568 -13.257 5.437 1.00 45.16 86 LYS A C 1
ATOM 672 O O . LYS A 1 86 ? 10.721 -13.633 5.255 1.00 45.16 86 LYS A O 1
ATOM 677 N N . ALA A 1 87 ? 9.152 -12.043 5.064 1.00 48.09 87 ALA A N 1
ATOM 678 C CA . ALA A 1 87 ? 9.979 -11.108 4.291 1.00 48.09 87 ALA A CA 1
ATOM 679 C C . ALA A 1 87 ? 10.962 -10.282 5.145 1.00 48.09 87 ALA A C 1
ATOM 681 O O . ALA A 1 87 ? 11.982 -9.820 4.637 1.00 48.09 87 ALA A O 1
ATOM 682 N N . CYS A 1 88 ? 10.700 -10.127 6.449 1.00 48.78 88 CYS A N 1
ATOM 683 C CA . CYS A 1 88 ? 11.550 -9.360 7.370 1.00 48.78 88 CYS A CA 1
ATOM 684 C C . CYS A 1 88 ? 12.801 -10.114 7.869 1.00 48.78 88 CYS A C 1
ATOM 686 O O . CYS A 1 88 ? 13.564 -9.559 8.653 1.00 48.78 88 CYS A O 1
ATOM 688 N N . LEU A 1 89 ? 13.022 -11.363 7.442 1.00 49.59 89 LEU A N 1
ATOM 689 C CA . LEU A 1 89 ? 14.092 -12.228 7.964 1.00 49.59 89 LEU A CA 1
ATOM 690 C C . LEU A 1 89 ? 15.432 -12.109 7.214 1.00 49.59 89 LEU A C 1
ATOM 692 O O . LEU A 1 89 ? 16.393 -12.784 7.579 1.00 49.59 89 LEU A O 1
ATOM 696 N N . HIS A 1 90 ? 15.529 -11.254 6.191 1.00 49.47 90 HIS A N 1
ATOM 697 C CA . HIS A 1 90 ? 16.764 -11.071 5.426 1.00 49.47 90 HIS A CA 1
ATOM 698 C C . HIS A 1 90 ? 17.483 -9.759 5.792 1.00 49.47 90 HIS A C 1
ATOM 700 O O . HIS A 1 90 ? 16.856 -8.698 5.764 1.00 49.47 90 HIS A O 1
ATOM 706 N N . PRO A 1 91 ? 18.796 -9.795 6.107 1.00 47.31 91 PRO A N 1
ATOM 707 C CA . PRO A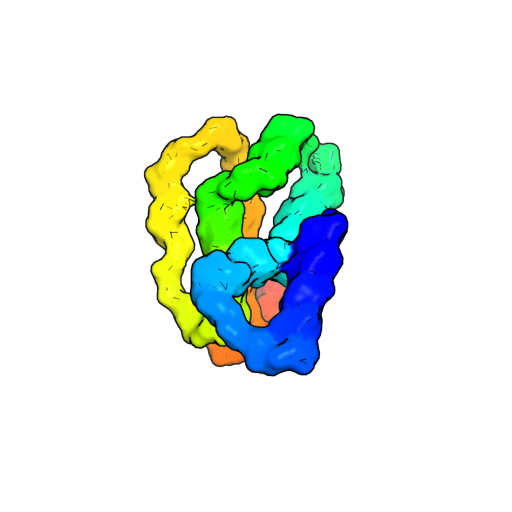 1 91 ? 19.574 -8.594 6.402 1.00 47.31 91 PRO A CA 1
ATOM 708 C C . PRO A 1 91 ? 19.562 -7.621 5.220 1.00 47.31 91 PRO A C 1
ATOM 710 O O . PRO A 1 91 ? 19.841 -8.013 4.087 1.00 47.31 91 PRO A O 1
ATOM 713 N N . THR A 1 92 ? 19.289 -6.341 5.478 1.00 57.56 92 THR A N 1
ATOM 714 C CA . THR A 1 92 ? 19.382 -5.285 4.460 1.00 57.56 92 THR A CA 1
ATOM 715 C C . THR A 1 92 ? 20.379 -4.216 4.893 1.00 57.56 92 THR A C 1
ATOM 717 O O . THR A 1 92 ? 20.594 -4.004 6.083 1.00 57.56 92 THR A O 1
ATOM 720 N N . ARG A 1 93 ? 21.003 -3.538 3.923 1.00 64.44 93 ARG A N 1
ATOM 721 C CA . ARG A 1 93 ? 21.963 -2.444 4.168 1.00 64.44 93 ARG A CA 1
ATOM 722 C C . ARG A 1 93 ? 21.290 -1.109 4.521 1.00 64.44 93 ARG A C 1
ATOM 724 O O . ARG A 1 93 ? 21.976 -0.104 4.668 1.00 64.44 93 ARG A O 1
ATOM 731 N N . ILE A 1 94 ? 19.962 -1.085 4.602 1.00 61.44 94 ILE A N 1
ATOM 732 C CA . ILE A 1 94 ? 19.173 0.138 4.710 1.00 61.44 94 ILE A CA 1
ATOM 733 C C . ILE A 1 94 ? 18.921 0.480 6.183 1.00 61.44 94 ILE A C 1
ATOM 735 O O . ILE A 1 94 ? 18.620 -0.421 6.970 1.00 61.44 94 ILE A O 1
ATOM 739 N N . PRO A 1 95 ? 19.006 1.766 6.579 1.00 66.69 95 PRO A N 1
ATOM 740 C CA . PRO A 1 95 ? 18.748 2.180 7.951 1.00 66.69 95 PRO A CA 1
ATOM 741 C C . PRO A 1 95 ? 17.366 1.742 8.450 1.00 66.69 95 PRO A C 1
ATOM 743 O O . PRO A 1 95 ? 16.353 1.901 7.766 1.00 66.69 95 PRO A O 1
ATOM 746 N N . LEU A 1 96 ? 17.310 1.266 9.695 1.00 65.62 96 LEU A N 1
ATOM 747 C CA . LEU A 1 96 ? 16.077 0.819 10.351 1.00 65.62 96 LEU A CA 1
ATOM 748 C C . LEU A 1 96 ? 14.912 1.836 10.274 1.00 65.62 96 LEU A C 1
ATOM 750 O O . LEU A 1 96 ? 13.786 1.403 10.030 1.00 65.62 96 LEU A O 1
ATOM 754 N N . PRO A 1 97 ? 15.122 3.167 10.386 1.00 65.12 97 PRO A N 1
ATOM 755 C CA . PRO A 1 97 ? 14.041 4.147 10.232 1.00 65.12 97 PRO A CA 1
ATOM 756 C C . PRO A 1 97 ? 13.350 4.131 8.863 1.00 65.12 97 PRO A C 1
ATOM 758 O O . PRO A 1 97 ? 12.180 4.501 8.776 1.00 65.12 97 PRO A O 1
ATOM 761 N N . VAL A 1 98 ? 14.051 3.700 7.809 1.00 64.19 98 VAL A N 1
ATOM 762 C CA . VAL A 1 98 ? 13.500 3.537 6.455 1.00 64.19 98 VAL A CA 1
ATOM 763 C C . VAL A 1 98 ? 12.731 2.215 6.359 1.00 64.19 98 VAL A C 1
ATOM 765 O O . VAL A 1 98 ? 11.633 2.186 5.814 1.00 64.19 98 VAL A O 1
ATOM 768 N N . LEU A 1 99 ? 13.232 1.140 6.982 1.00 64.12 99 LEU A N 1
ATOM 769 C CA . LEU A 1 99 ? 12.569 -0.175 7.025 1.00 64.12 99 LEU A CA 1
ATOM 770 C C . LEU A 1 99 ? 11.286 -0.196 7.861 1.00 64.12 99 LEU A C 1
ATOM 772 O O . LEU A 1 99 ? 10.333 -0.903 7.534 1.00 64.12 99 LEU A O 1
ATOM 776 N N . MET A 1 100 ? 11.232 0.604 8.926 1.00 67.31 100 MET A N 1
ATOM 777 C CA . MET A 1 100 ? 10.025 0.740 9.738 1.00 67.31 100 MET A CA 1
ATOM 778 C C . MET A 1 100 ? 8.864 1.347 8.944 1.00 67.31 100 MET A C 1
ATOM 780 O O . MET A 1 100 ? 7.715 1.171 9.339 1.00 67.31 100 MET A O 1
ATOM 784 N N . ARG A 1 101 ? 9.119 2.031 7.815 1.00 68.50 101 ARG A N 1
ATOM 785 C CA . ARG A 1 101 ? 8.058 2.653 7.009 1.00 68.50 101 ARG A CA 1
ATOM 786 C C . ARG A 1 101 ? 7.206 1.608 6.295 1.00 68.50 101 ARG A C 1
ATOM 788 O O . ARG A 1 101 ? 6.023 1.566 6.629 1.00 68.50 101 ARG A O 1
ATOM 795 N N . PRO A 1 102 ? 7.725 0.735 5.409 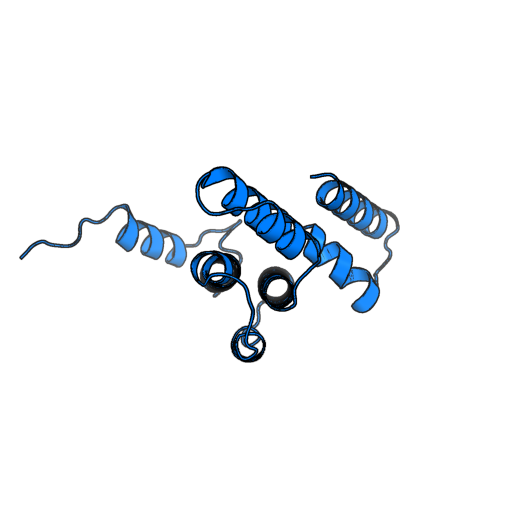1.00 65.94 102 PRO A N 1
ATOM 796 C CA . PRO A 1 102 ? 6.901 -0.317 4.811 1.00 65.94 102 PRO A CA 1
ATOM 797 C C . PRO A 1 102 ? 6.227 -1.210 5.858 1.00 65.94 102 PRO A C 1
ATOM 799 O O . PRO A 1 102 ? 5.057 -1.550 5.716 1.00 65.94 102 PRO A O 1
ATOM 802 N N . LEU A 1 103 ? 6.927 -1.522 6.956 1.00 68.88 103 LEU A N 1
ATOM 803 C CA . LEU A 1 103 ? 6.376 -2.336 8.040 1.00 68.88 103 LEU A CA 1
ATOM 804 C C . LEU A 1 103 ? 5.173 -1.670 8.726 1.00 68.88 103 LEU A C 1
ATOM 806 O O . LEU A 1 103 ? 4.151 -2.318 8.943 1.00 68.88 103 LEU A O 1
ATOM 810 N N . ASN A 1 104 ? 5.274 -0.382 9.059 1.00 73.44 104 ASN A N 1
ATOM 811 C CA . ASN A 1 104 ? 4.172 0.352 9.678 1.00 73.44 104 ASN A CA 1
ATOM 812 C C . ASN A 1 104 ? 2.991 0.532 8.715 1.00 73.44 104 ASN A C 1
ATOM 814 O O . ASN A 1 104 ? 1.853 0.499 9.169 1.00 73.44 104 ASN A O 1
ATOM 818 N N . HIS A 1 105 ? 3.235 0.653 7.406 1.00 72.75 105 HIS A N 1
ATOM 819 C CA . HIS A 1 105 ? 2.160 0.668 6.407 1.00 72.75 105 HIS A CA 1
ATOM 820 C C . HIS A 1 105 ? 1.437 -0.681 6.334 1.00 72.75 105 HIS A C 1
ATOM 822 O O . HIS A 1 105 ? 0.212 -0.711 6.359 1.00 72.75 105 HIS A O 1
ATOM 828 N N . ALA A 1 106 ? 2.172 -1.799 6.322 1.00 70.88 106 ALA A N 1
ATOM 829 C CA . ALA A 1 106 ? 1.562 -3.128 6.345 1.00 70.88 106 ALA A CA 1
ATOM 830 C C . ALA A 1 106 ? 0.701 -3.342 7.605 1.00 70.88 106 ALA A C 1
ATOM 832 O O . ALA A 1 106 ? -0.413 -3.849 7.514 1.00 70.88 106 ALA A O 1
ATOM 833 N N . ARG A 1 107 ? 1.185 -2.891 8.771 1.00 75.06 107 ARG A N 1
ATOM 834 C CA . ARG A 1 107 ? 0.425 -2.921 10.034 1.00 75.06 107 ARG A CA 1
ATOM 835 C C . ARG A 1 107 ? -0.806 -2.020 10.006 1.00 75.06 107 ARG A C 1
ATOM 837 O O . ARG A 1 107 ? -1.841 -2.400 10.535 1.00 75.06 107 ARG A O 1
ATOM 844 N N . LEU A 1 108 ? -0.707 -0.840 9.396 1.00 77.19 108 LEU A N 1
ATOM 845 C CA . LEU A 1 108 ? -1.847 0.057 9.226 1.00 77.19 108 LEU A CA 1
ATOM 846 C C . LEU A 1 108 ? -2.938 -0.605 8.377 1.00 77.19 108 LEU A C 1
ATOM 848 O O . LEU A 1 108 ? -4.102 -0.571 8.757 1.00 77.19 108 LEU A O 1
ATOM 852 N N . CYS A 1 109 ? -2.566 -1.260 7.277 1.00 73.38 109 CYS A N 1
ATOM 853 C CA . CYS A 1 109 ? -3.519 -2.012 6.465 1.00 73.38 109 CYS A CA 1
ATOM 854 C C . CYS A 1 109 ? -4.152 -3.174 7.231 1.00 73.38 109 CYS A C 1
ATOM 856 O O . CYS A 1 109 ? -5.338 -3.412 7.061 1.00 73.38 109 CYS A O 1
ATOM 858 N N . GLU A 1 110 ? -3.407 -3.859 8.101 1.00 75.44 110 GLU A N 1
ATOM 859 C CA . GLU A 1 110 ? -3.983 -4.888 8.975 1.00 75.44 110 GLU A CA 1
ATOM 860 C C . GLU A 1 110 ? -5.010 -4.314 9.958 1.00 75.44 110 GLU A C 1
ATOM 862 O O . GLU A 1 110 ? -5.968 -5.004 10.275 1.00 75.44 110 GLU A O 1
ATOM 867 N N . VAL A 1 111 ? -4.841 -3.074 10.430 1.00 78.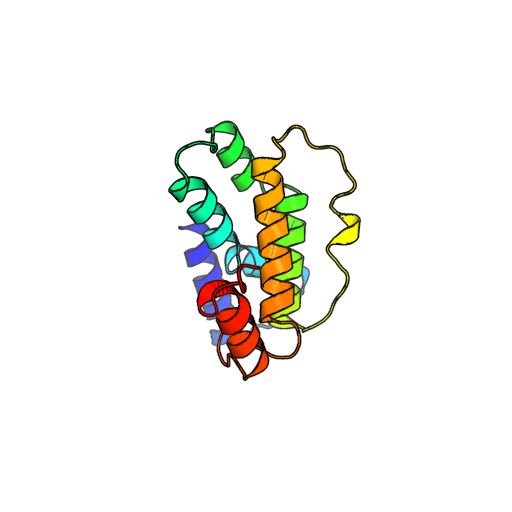12 111 VAL A N 1
ATOM 868 C CA . VAL A 1 111 ? -5.824 -2.404 11.299 1.00 78.12 111 VAL A CA 1
ATOM 869 C C . VAL A 1 111 ? -7.059 -1.974 10.508 1.00 78.12 111 VAL A C 1
ATOM 871 O O . VAL A 1 111 ? -8.173 -2.246 10.941 1.00 78.12 111 VAL A O 1
ATOM 874 N N . ILE A 1 112 ? -6.865 -1.327 9.355 1.00 75.44 112 ILE A N 1
ATOM 875 C CA . ILE A 1 112 ? -7.956 -0.783 8.530 1.00 75.44 112 ILE A CA 1
ATOM 876 C C . ILE A 1 112 ? -8.796 -1.903 7.908 1.00 75.44 112 ILE A C 1
ATOM 878 O O . ILE A 1 112 ? -10.013 -1.806 7.869 1.00 75.44 112 ILE A O 1
ATOM 882 N N . TYR A 1 113 ? -8.161 -2.981 7.460 1.00 74.56 113 TYR A N 1
ATOM 883 C CA . TYR A 1 113 ? -8.826 -4.100 6.793 1.00 74.56 113 TYR A CA 1
ATOM 884 C C . TYR A 1 113 ? -8.873 -5.336 7.692 1.00 74.56 113 TYR A C 1
ATOM 886 O O . TYR A 1 113 ? -8.668 -6.454 7.231 1.00 74.56 113 TYR A O 1
ATOM 894 N N . LYS A 1 114 ? -9.038 -5.159 9.009 1.00 72.81 114 LYS A N 1
ATOM 895 C CA . LYS A 1 114 ? -9.042 -6.294 9.944 1.00 72.81 114 LYS A CA 1
ATOM 896 C C . LYS A 1 114 ? -10.328 -7.115 9.866 1.00 72.81 114 LYS A C 1
ATOM 898 O O . LYS A 1 114 ? -10.282 -8.338 10.001 1.00 72.81 114 LYS A O 1
ATOM 903 N N . TYR A 1 115 ? -11.456 -6.428 9.716 1.00 69.00 115 TYR A N 1
ATOM 904 C CA . TYR A 1 115 ? -12.794 -7.017 9.799 1.00 69.00 115 TYR A CA 1
ATOM 905 C C . TYR A 1 115 ? -13.675 -6.602 8.619 1.00 69.00 115 TYR A C 1
ATOM 907 O O . TYR A 1 115 ? -14.388 -7.438 8.073 1.00 69.00 115 TYR A O 1
ATOM 915 N N . GLU A 1 116 ? -13.578 -5.345 8.186 1.00 71.06 116 GLU A N 1
ATOM 916 C CA . GLU A 1 116 ? -14.274 -4.806 7.018 1.00 71.06 116 GLU A CA 1
ATOM 917 C C . GLU A 1 116 ? -13.402 -3.782 6.276 1.00 71.06 116 GLU A C 1
ATOM 919 O O . GLU A 1 116 ? -12.261 -3.537 6.669 1.00 71.06 116 GLU A O 1
ATOM 924 N N . ASP A 1 117 ? -13.918 -3.202 5.190 1.00 76.25 117 ASP A N 1
ATOM 925 C CA . ASP A 1 117 ? -13.300 -2.035 4.554 1.00 76.25 117 ASP A CA 1
ATOM 926 C C . ASP A 1 117 ? -13.536 -0.790 5.420 1.00 76.25 117 ASP A C 1
ATOM 928 O O . ASP A 1 117 ? -14.398 0.038 5.121 1.00 76.25 117 ASP A O 1
ATOM 932 N N . ALA A 1 118 ? -12.744 -0.646 6.487 1.00 78.56 118 ALA A N 1
ATOM 933 C CA . ALA A 1 118 ? -12.821 0.512 7.372 1.00 78.56 118 ALA A CA 1
ATOM 934 C C . ALA A 1 118 ? -12.262 1.800 6.744 1.00 78.56 118 ALA A C 1
ATOM 936 O O . ALA A 1 118 ? -12.284 2.858 7.369 1.00 78.56 118 ALA A O 1
ATOM 937 N N . PHE A 1 119 ? -11.741 1.742 5.513 1.00 73.12 119 PHE A N 1
ATOM 938 C CA . PHE A 1 119 ? -11.315 2.937 4.793 1.00 73.12 119 PHE A CA 1
ATOM 939 C C . PHE A 1 119 ? -12.513 3.667 4.186 1.00 73.12 119 PHE A C 1
ATOM 941 O O . PHE A 1 119 ? -12.612 4.890 4.282 1.00 73.12 119 PHE A O 1
ATOM 948 N N . THR A 1 120 ? -13.432 2.912 3.585 1.00 75.19 120 THR A N 1
ATOM 949 C CA . THR A 1 120 ? -14.671 3.452 3.008 1.00 75.19 120 THR A CA 1
ATOM 950 C C . THR A 1 120 ? -15.822 3.432 4.016 1.00 75.19 120 THR A C 1
ATOM 952 O O . THR A 1 120 ? -16.659 4.334 4.017 1.00 75.19 120 THR A O 1
ATOM 955 N N . ASN A 1 121 ? -15.859 2.418 4.882 1.00 79.69 121 ASN A N 1
ATOM 956 C CA . ASN A 1 121 ? -16.879 2.207 5.901 1.00 79.69 121 ASN A CA 1
ATOM 957 C C . ASN A 1 121 ? -16.232 2.015 7.275 1.00 79.69 121 ASN A C 1
ATOM 959 O O . ASN A 1 121 ? -16.091 0.893 7.742 1.00 79.69 121 ASN A O 1
ATOM 963 N N . THR A 1 122 ? -15.839 3.116 7.918 1.00 75.00 122 THR A N 1
ATOM 964 C CA . THR A 1 122 ? -15.043 3.147 9.158 1.00 75.00 122 THR A CA 1
ATOM 965 C C . THR A 1 122 ? -15.497 2.174 10.251 1.00 75.00 122 THR A C 1
ATOM 967 O O . THR A 1 122 ? -14.650 1.656 10.977 1.00 75.00 122 THR A O 1
ATOM 970 N N . GLY A 1 123 ? -16.802 1.918 10.373 1.00 79.12 123 GLY A N 1
ATOM 971 C CA . GLY A 1 123 ? -17.355 1.084 11.438 1.00 79.12 123 GLY A CA 1
ATOM 972 C C . GLY A 1 123 ? -17.117 1.673 12.833 1.00 79.12 123 GLY A C 1
ATOM 973 O O . GLY A 1 123 ? -16.422 2.679 13.012 1.00 79.12 123 GLY A O 1
ATOM 974 N N . ASP A 1 124 ? -17.703 1.055 13.853 1.00 83.06 124 ASP A N 1
ATOM 975 C CA . ASP A 1 124 ? -17.544 1.531 15.233 1.00 83.06 124 ASP A CA 1
ATOM 976 C C . ASP A 1 124 ? -16.137 1.219 15.770 1.00 83.06 124 ASP A C 1
ATOM 978 O O . ASP A 1 124 ? -15.535 2.025 16.475 1.00 83.06 124 ASP A O 1
ATOM 982 N N . GLU A 1 125 ? -15.537 0.102 15.349 1.00 81.69 125 GLU A N 1
ATOM 983 C CA . GLU A 1 125 ? -14.250 -0.350 15.883 1.00 81.69 125 GLU A CA 1
ATOM 984 C C . GLU A 1 125 ? -13.068 0.571 15.540 1.00 81.69 125 GLU A C 1
ATOM 986 O O . GLU A 1 125 ? -12.229 0.847 16.405 1.00 81.69 125 GLU A O 1
ATOM 991 N N . LEU A 1 126 ? -12.966 1.062 14.294 1.00 82.06 126 LEU A N 1
ATOM 992 C CA . LEU A 1 126 ? -11.895 1.998 13.932 1.00 82.06 126 LEU A CA 1
ATOM 993 C C . LEU A 1 126 ? -12.134 3.370 14.576 1.00 82.06 126 LEU A C 1
ATOM 995 O O . LEU A 1 126 ? -11.171 4.016 14.992 1.00 82.06 126 LEU A O 1
ATOM 999 N N . ASN A 1 127 ? -13.394 3.793 14.714 1.00 82.88 127 ASN A N 1
ATOM 1000 C CA . ASN A 1 127 ? -13.750 5.033 15.405 1.00 82.88 127 ASN A CA 1
ATOM 1001 C C . ASN A 1 127 ? -13.369 4.991 16.891 1.00 82.88 127 ASN A C 1
ATOM 1003 O O . ASN A 1 127 ? -12.742 5.933 17.382 1.00 82.88 127 ASN A O 1
ATOM 1007 N N . ASP A 1 128 ? -13.654 3.893 17.588 1.00 85.62 128 ASP A N 1
ATOM 1008 C CA . ASP A 1 128 ? -13.262 3.687 18.986 1.00 85.62 128 ASP A CA 1
ATOM 1009 C C . ASP A 1 128 ? -11.735 3.643 19.134 1.00 85.62 128 ASP A C 1
ATOM 1011 O O . ASP A 1 128 ? -11.148 4.260 20.033 1.00 85.62 128 ASP A O 1
ATOM 1015 N N . PHE A 1 129 ? -11.053 2.961 18.208 1.00 83.75 129 PHE A N 1
ATOM 1016 C CA . PHE A 1 129 ? -9.595 2.919 18.187 1.00 83.75 129 PHE A CA 1
ATOM 1017 C C . PHE A 1 129 ? -8.982 4.315 18.000 1.00 83.75 129 PHE A C 1
ATOM 1019 O O . PHE A 1 129 ? -8.045 4.675 18.713 1.00 83.75 129 PHE A O 1
ATOM 1026 N N . VAL A 1 130 ? -9.509 5.120 17.074 1.00 84.19 130 VAL A N 1
ATOM 1027 C CA . VAL A 1 130 ? -9.059 6.501 16.844 1.00 84.19 130 VAL A CA 1
ATOM 1028 C C . VAL A 1 130 ? -9.347 7.375 18.062 1.00 84.19 130 VAL A C 1
ATOM 1030 O O . VAL A 1 130 ? -8.460 8.100 18.519 1.00 84.19 130 VAL A O 1
ATOM 1033 N N . THR A 1 131 ? -10.549 7.269 18.625 1.00 86.25 131 THR A N 1
ATOM 1034 C CA . THR A 1 131 ? -10.988 8.057 19.782 1.00 86.25 131 THR A CA 1
ATOM 1035 C C . THR A 1 131 ? -10.099 7.794 20.995 1.00 86.25 131 THR A C 1
ATOM 1037 O O . THR A 1 131 ? -9.511 8.730 21.536 1.00 86.25 131 THR A O 1
ATOM 1040 N N . SER A 1 132 ? -9.868 6.525 21.337 1.00 86.81 132 SER A N 1
ATOM 1041 C CA . SER A 1 132 ? -9.019 6.122 22.471 1.00 86.81 132 SER A CA 1
ATOM 1042 C C . SER A 1 132 ? -7.525 6.449 22.313 1.00 86.81 132 SER A 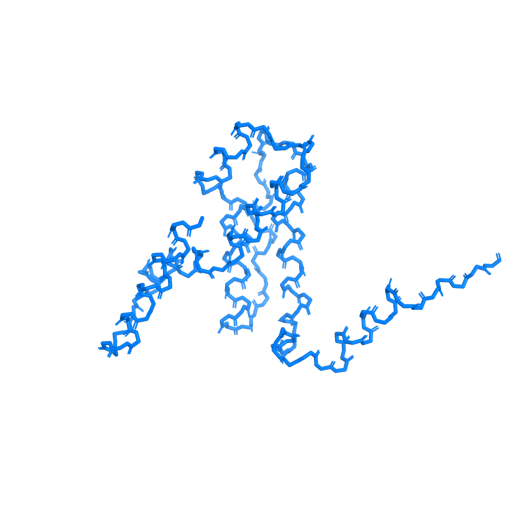C 1
ATOM 1044 O O . SER A 1 132 ? -6.748 6.309 23.261 1.00 86.81 132 SER A O 1
ATOM 1046 N N . ARG A 1 133 ? -7.070 6.810 21.106 1.00 83.75 133 ARG A N 1
ATOM 1047 C CA . ARG A 1 133 ? -5.648 7.073 20.817 1.00 83.75 133 ARG A CA 1
ATOM 1048 C C . ARG A 1 133 ? -5.334 8.534 20.555 1.00 83.75 133 ARG A C 1
ATOM 1050 O O . ARG A 1 133 ? -4.219 8.953 20.855 1.00 83.75 133 ARG A O 1
ATOM 1057 N N . LEU A 1 134 ? -6.265 9.272 19.959 1.00 85.31 134 LEU A N 1
ATOM 1058 C CA . LEU A 1 134 ? -6.032 10.638 19.490 1.00 85.31 134 LEU A CA 1
ATOM 1059 C C . LEU A 1 134 ? -6.921 11.678 20.174 1.00 85.31 134 LEU A C 1
ATOM 1061 O O . LEU A 1 134 ? -6.584 12.859 20.123 1.00 85.31 134 LEU A O 1
ATOM 1065 N N . ILE A 1 135 ? -8.034 11.267 20.788 1.00 83.50 135 ILE A N 1
ATOM 1066 C CA . ILE A 1 135 ? -9.008 12.185 21.396 1.00 83.50 135 ILE A CA 1
ATOM 1067 C C . ILE A 1 135 ? -8.960 12.077 22.918 1.00 83.50 135 ILE A C 1
ATOM 1069 O O . ILE A 1 135 ? -8.835 13.089 23.607 1.00 83.50 135 ILE A O 1
ATOM 1073 N N . GLU A 1 136 ? -9.046 10.861 23.449 1.00 85.94 136 GLU A N 1
ATOM 1074 C CA . GLU A 1 136 ? -9.026 10.639 24.889 1.00 85.94 136 GLU A CA 1
ATOM 1075 C C . GLU A 1 136 ? -7.623 10.867 25.454 1.00 85.94 136 GLU A C 1
ATOM 1077 O O . GLU A 1 136 ? -6.634 10.266 25.027 1.00 85.94 136 GLU A O 1
ATOM 1082 N N . LEU A 1 137 ? -7.538 11.756 26.444 1.00 75.00 137 LEU A N 1
ATOM 1083 C CA . LEU A 1 137 ? -6.313 11.971 27.198 1.00 75.00 137 LEU A CA 1
ATOM 1084 C C . LEU A 1 137 ? -6.033 10.737 28.055 1.00 75.00 137 LEU A C 1
ATOM 1086 O O . LEU A 1 137 ? -6.914 10.248 28.762 1.00 75.00 137 LEU A O 1
ATOM 1090 N N . VAL A 1 138 ? -4.787 10.263 28.033 1.00 75.00 138 VAL A N 1
ATOM 1091 C CA . VAL A 1 138 ? -4.348 9.218 28.962 1.00 75.00 138 VAL A CA 1
ATOM 1092 C C . VAL A 1 138 ? -4.506 9.764 30.386 1.00 75.00 138 VAL A C 1
ATOM 1094 O O . VAL A 1 138 ? -3.935 10.821 30.671 1.00 75.00 138 VAL A O 1
ATOM 1097 N N . PRO A 1 139 ? -5.253 9.085 31.278 1.00 74.06 139 PRO A N 1
ATOM 1098 C CA . PRO A 1 139 ? -5.413 9.544 32.650 1.00 74.06 139 PRO A CA 1
ATOM 1099 C C . PRO A 1 139 ? -4.041 9.657 33.315 1.00 74.06 139 PRO A C 1
ATOM 1101 O O . PRO A 1 139 ? -3.319 8.667 33.447 1.00 74.06 139 PRO A O 1
ATOM 1104 N N . THR A 1 140 ? -3.658 10.869 33.703 1.00 73.31 140 THR A N 1
ATOM 1105 C CA . THR A 1 140 ? -2.452 11.104 34.497 1.00 73.31 140 THR A CA 1
ATOM 1106 C C . THR A 1 140 ? -2.761 10.780 35.954 1.00 73.31 140 THR A C 1
ATOM 1108 O O . THR A 1 140 ? -3.675 11.378 36.525 1.00 73.31 140 THR A O 1
ATOM 1111 N N . ALA A 1 141 ? -2.027 9.814 36.511 1.00 63.28 141 ALA A N 1
ATOM 1112 C CA . ALA A 1 141 ? -2.014 9.508 37.941 1.00 63.28 141 ALA A CA 1
ATOM 1113 C C . ALA A 1 141 ? -1.288 10.594 38.745 1.00 63.28 141 ALA A C 1
ATOM 1115 O O . ALA A 1 141 ? -0.342 11.200 38.187 1.00 63.28 141 ALA A O 1
#

Nearest PDB structures (foldseek):
  9c7i-assembly2_B  TM=4.843E-01  e=6.820E+00  Streptomyces griseus

Solvent-accessible surface area (backbone atoms only — not comparable to full-atom values): 8366 Å² total; per-residue (Å²): 112,68,65,35,54,55,24,48,54,50,53,53,47,29,61,74,69,70,50,81,71,53,69,84,67,37,47,68,38,53,41,38,56,46,61,48,58,58,56,54,49,58,48,59,73,63,76,77,79,65,46,70,70,53,49,52,47,63,72,66,62,39,67,54,52,46,49,24,33,50,44,37,47,41,27,73,76,67,60,69,88,89,65,73,81,71,58,73,75,63,93,69,99,66,60,65,82,63,57,50,47,39,53,51,50,30,52,49,38,50,64,41,37,62,86,50,61,29,84,87,52,45,60,68,68,54,50,50,54,48,39,67,66,76,66,50,75,78,84,80,130

Secondary structure (DSSP, 8-state):
-HHHHHHHHHHHHHHHTT----HHHHHHHHHHTTTHHHHHHHHHHT-SS--HHHHHHHHT--HHHHHHHHHHHHHHHH-----HHHHTTS--SS-HHHHHHHHHHHHHHHHHTSSS-TTTS-HHHHHHHHIIIIISPPPP-

InterPro domains:
  IPR005630 Terpene synthase, metal-binding domain [PF03936] (2-82)
  IPR008949 Isoprenoid synthase domain superfamily [G3DSA:1.10.600.10] (1-81)
  IPR008949 Isoprenoid synthase domain superfamily [G3DSA:1.10.600.10] (82-140)
  IPR008949 Isoprenoid synthase domain superfamily [SSF48576] (2-136)
  IPR050148 Terpene synthase-like [PTHR31225] (5-116)

Sequence (141 aa):
MKIHVDGYIKEARWLHSKYTPTLDEYMPVALSTSLYMLSITSSVVMGLTATKDSLDWLLTDPNIVNAALVVGRLLNDIMSRQVINKACLHPTRIPLPVLMRPLNHARLCEVIYKYEDAFTNTGDELNDFVTSRLIELVPTA

Organism: Rosa chinensis (NCBI:txid74649)

Radius of gyration: 17.16 Å; Cα contacts (8 Å, |Δi|>4): 107; chains: 1; bounding box: 40×30×60 Å